Protein AF-A0A821CJU8-F1 (afdb_monomer)

Secondary structure (DSSP, 8-state):
-------------S-PPPHHHHHHHHHHHHHT-HHHHHHHHHH-TT--TT-EETTEEHHHHHHHTT-HHHHHHHHHHH---TT-EEEEEE--TT-SS-SEEEEEEHHHHHHHTT-HHHHHHHHHHHHHHHHTTTS--

Radius of gyration: 19.24 Å; Cα contacts (8 Å, |Δi|>4): 147; chains: 1; bounding box: 53×59×44 Å

Mean predicted aligned error: 10.51 Å

Sequence (137 aa):
HEDECSSTGIDPETSSLTPEQMEEFFQATEDGSIERLERLFNEKKNADPNMTRFTESLLMAAIRRQRNEVAEYLIDQLEVNVKYAADLHEFHFRKKNPIRQRTFSCRDLAYEKGMMELVDLIDITNEQFLEIRFSTK

Nearest PDB structures (foldseek):
  6lbg-assembly2_A  TM=7.409E-01  e=7.390E-03  Homo sapiens
  5et0-assembly1_A  TM=8.217E-01  e=8.757E-02  Mus musculus
  5et1-assembly2_B  TM=8.214E-01  e=1.227E-01  Mus musculus
  5hkp-assembly1_B  TM=6.961E-01  e=4.993E-02  Mus musculus
  5et0-assembly2_C  TM=5.986E-01  e=4.218E-02  Mus musculus

Solvent-accessible surface area (backbone atoms only — not comparable to full-atom values): 8244 Å² total; per-residue (Å²): 136,84,77,87,86,72,86,79,82,76,77,80,85,67,80,64,78,50,74,69,57,50,48,51,53,51,49,27,39,56,72,50,37,55,73,55,44,53,50,48,47,68,75,36,76,71,62,62,67,68,45,63,61,95,67,40,36,49,58,45,44,8,46,76,59,67,22,60,71,45,34,49,46,40,45,77,74,57,65,37,67,60,81,48,64,27,72,48,72,47,63,54,98,86,47,97,59,64,78,43,84,45,74,40,36,44,49,56,50,21,53,77,68,66,39,55,72,59,31,53,49,48,52,51,55,56,53,56,63,54,55,66,73,71,70,80,121

Structure (mmCIF, N/CA/C/O backbone):
data_AF-A0A821CJU8-F1
#
_entry.id   AF-A0A821CJU8-F1
#
loop_
_atom_site.group_PDB
_atom_site.id
_atom_site.type_symbol
_atom_site.label_atom_id
_atom_site.label_alt_id
_atom_site.label_comp_id
_atom_site.label_asym_id
_atom_site.label_entity_id
_atom_site.label_seq_id
_atom_site.pdbx_PDB_ins_code
_atom_site.Cartn_x
_atom_site.Cartn_y
_atom_site.Cartn_z
_atom_site.occupancy
_atom_site.B_iso_or_equiv
_atom_site.auth_seq_id
_atom_site.auth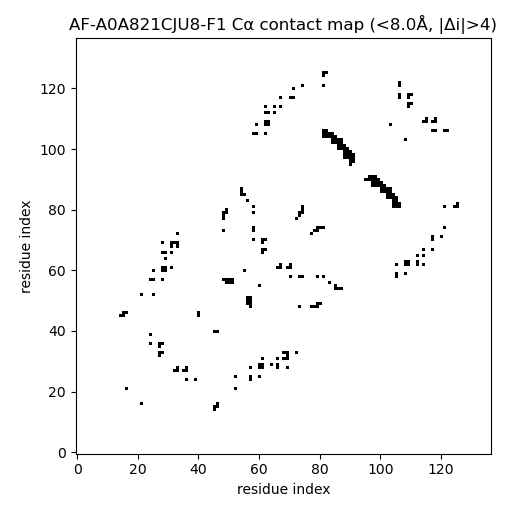_comp_id
_atom_site.auth_asym_id
_atom_site.auth_atom_id
_atom_site.pdbx_PDB_model_num
ATOM 1 N N . HIS A 1 1 ? 22.369 44.490 -30.317 1.00 41.47 1 HIS A N 1
ATOM 2 C CA . HIS A 1 1 ? 22.608 43.044 -30.290 1.00 41.47 1 HIS A CA 1
ATOM 3 C C . HIS A 1 1 ? 22.836 42.704 -28.831 1.00 41.47 1 HIS A C 1
ATOM 5 O O . HIS A 1 1 ? 23.954 42.850 -28.360 1.00 41.47 1 HIS A O 1
ATOM 11 N N . GLU A 1 2 ? 21.755 42.738 -28.046 1.00 43.28 2 GLU A N 1
ATOM 12 C CA . GLU A 1 2 ? 20.780 41.624 -27.898 1.00 43.28 2 GLU A CA 1
ATOM 13 C C . GLU A 1 2 ? 21.427 40.553 -27.008 1.00 43.28 2 GLU A C 1
ATOM 15 O O . GLU A 1 2 ? 22.539 40.129 -27.292 1.00 43.28 2 GLU A O 1
ATOM 20 N N . ASP A 1 3 ? 20.865 40.077 -25.910 1.00 49.47 3 ASP A N 1
ATOM 21 C CA . ASP A 1 3 ? 19.622 40.363 -25.206 1.00 49.47 3 ASP A CA 1
ATOM 22 C C . ASP A 1 3 ? 19.825 39.871 -23.766 1.00 49.47 3 ASP A C 1
ATOM 24 O O . ASP A 1 3 ? 20.547 38.900 -23.514 1.00 49.47 3 ASP A O 1
ATOM 28 N N . GLU A 1 4 ? 19.189 40.552 -22.820 1.00 55.44 4 GLU A N 1
ATOM 29 C CA . GLU A 1 4 ? 19.049 40.110 -21.439 1.00 55.44 4 GLU A CA 1
ATOM 30 C C . GLU A 1 4 ? 18.18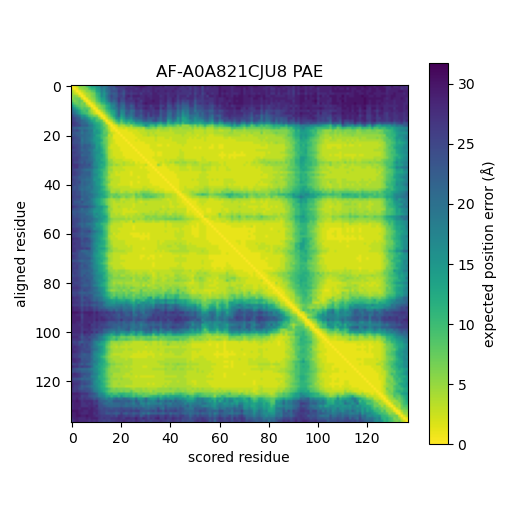0 38.843 -21.417 1.00 55.44 4 GLU A C 1
ATOM 32 O O . GLU A 1 4 ? 16.980 38.902 -21.687 1.00 55.44 4 GLU A O 1
ATOM 37 N N . CYS A 1 5 ? 18.757 37.677 -21.106 1.00 46.53 5 CYS A N 1
ATOM 38 C CA . CYS A 1 5 ? 17.950 36.469 -20.934 1.00 46.53 5 CYS A CA 1
ATOM 39 C C . CYS A 1 5 ? 17.376 36.430 -19.516 1.00 46.53 5 CYS A C 1
ATOM 41 O O . CYS A 1 5 ? 17.983 35.954 -18.556 1.00 46.53 5 CYS A O 1
ATOM 43 N N . SER A 1 6 ? 16.200 37.043 -19.467 1.00 48.69 6 SER A N 1
ATOM 44 C CA . SER A 1 6 ? 15.193 37.113 -18.426 1.00 48.69 6 SER A CA 1
ATOM 45 C C . SER A 1 6 ? 14.951 35.804 -17.669 1.00 48.69 6 SER A C 1
ATOM 47 O O . SER A 1 6 ? 14.866 34.715 -18.237 1.00 48.69 6 SER A O 1
ATOM 49 N N . SER A 1 7 ? 14.761 35.967 -16.364 1.00 52.31 7 SER A N 1
ATOM 50 C CA . SER A 1 7 ? 14.233 35.007 -15.406 1.00 52.31 7 SER A CA 1
ATOM 51 C C . SER A 1 7 ? 12.966 34.304 -15.908 1.00 52.31 7 SER A C 1
ATOM 53 O O . SER A 1 7 ? 11.941 34.947 -16.127 1.00 52.31 7 SER A O 1
ATOM 55 N N . THR A 1 8 ? 12.969 32.972 -15.953 1.00 48.47 8 THR A N 1
ATOM 56 C CA . THR A 1 8 ? 11.731 32.207 -15.760 1.00 48.47 8 THR A CA 1
ATOM 57 C C . THR A 1 8 ? 11.665 31.810 -14.297 1.00 48.47 8 THR A C 1
ATOM 59 O O . THR A 1 8 ? 12.347 30.881 -13.860 1.00 48.47 8 THR A O 1
ATOM 62 N N . GLY A 1 9 ? 10.873 32.572 -13.544 1.00 46.38 9 GLY A N 1
ATOM 63 C CA . GLY A 1 9 ? 10.429 32.196 -12.215 1.00 46.38 9 GLY A CA 1
ATOM 64 C C . GLY A 1 9 ? 9.795 30.813 -12.269 1.00 46.38 9 GLY A C 1
ATOM 65 O O . GLY A 1 9 ? 8.800 30.595 -12.956 1.00 46.38 9 GLY A O 1
ATOM 66 N N . ILE A 1 10 ? 10.412 29.876 -11.563 1.00 48.34 10 ILE A N 1
ATOM 67 C CA . ILE A 1 10 ? 9.719 28.687 -11.103 1.00 48.34 10 ILE A CA 1
ATOM 68 C C . ILE A 1 10 ? 9.174 29.102 -9.744 1.00 48.34 10 ILE A C 1
ATOM 70 O O . ILE A 1 10 ? 9.925 29.118 -8.773 1.00 48.34 10 ILE A O 1
ATOM 74 N N . ASP A 1 11 ? 7.909 29.512 -9.691 1.00 41.28 11 ASP A N 1
ATOM 75 C CA . ASP A 1 11 ? 7.156 29.522 -8.439 1.00 41.28 11 ASP A CA 1
ATOM 76 C C . ASP A 1 11 ? 7.126 28.075 -7.911 1.00 41.28 11 ASP A C 1
ATOM 78 O O . ASP A 1 11 ? 6.544 27.205 -8.567 1.00 41.28 11 ASP A O 1
ATOM 82 N N . PRO A 1 12 ? 7.755 27.755 -6.765 1.00 45.50 12 PRO A N 1
ATOM 83 C CA . PRO A 1 12 ? 7.817 26.386 -6.257 1.00 45.50 12 PRO A CA 1
ATOM 84 C C . PRO A 1 12 ? 6.553 25.965 -5.480 1.00 45.50 12 PRO A C 1
ATOM 86 O O . PRO A 1 12 ? 6.565 24.944 -4.798 1.00 45.50 12 PRO A O 1
ATOM 89 N N . GLU A 1 13 ? 5.442 26.702 -5.571 1.00 47.22 13 GLU A N 1
ATOM 90 C CA . GLU A 1 13 ? 4.191 26.399 -4.852 1.00 47.22 13 GLU A CA 1
ATOM 91 C C . GLU A 1 13 ? 3.236 25.460 -5.611 1.00 47.22 13 GLU A C 1
ATOM 93 O O . GLU A 1 13 ? 2.016 25.579 -5.555 1.00 47.22 13 GLU A O 1
ATOM 98 N N . THR A 1 14 ? 3.782 24.439 -6.268 1.00 46.31 14 THR A N 1
ATOM 99 C CA . THR A 1 14 ? 3.021 23.217 -6.569 1.00 46.31 14 THR A CA 1
ATOM 100 C C . THR A 1 14 ? 3.582 22.112 -5.694 1.00 46.31 14 THR A C 1
ATOM 102 O O . THR A 1 14 ? 4.575 21.475 -6.031 1.00 46.31 14 THR A O 1
ATOM 105 N N . SER A 1 15 ? 2.981 21.967 -4.509 1.00 52.00 15 SER A N 1
ATOM 106 C CA . SER A 1 15 ? 3.382 21.073 -3.418 1.00 52.00 15 SER A CA 1
ATOM 107 C C . SER A 1 15 ? 3.442 19.609 -3.874 1.00 52.00 15 SER A C 1
ATOM 109 O O . SER A 1 15 ? 2.519 18.827 -3.684 1.00 52.00 15 SER A O 1
ATOM 111 N N . SER A 1 16 ? 4.548 19.269 -4.520 1.00 59.41 16 SER A N 1
ATOM 112 C CA . SER A 1 16 ? 4.907 17.939 -4.980 1.00 59.41 16 SER A CA 1
ATOM 113 C C . SER A 1 16 ? 5.947 17.433 -3.991 1.00 59.41 16 SER A C 1
ATOM 115 O O . SER A 1 16 ? 6.962 18.101 -3.780 1.00 59.41 16 SER A O 1
ATOM 117 N N . LEU A 1 17 ? 5.675 16.309 -3.323 1.00 75.38 17 LEU A N 1
ATOM 118 C CA . LEU A 1 17 ? 6.619 15.703 -2.380 1.00 75.38 17 LEU A CA 1
ATOM 119 C C . LEU A 1 17 ? 7.994 15.547 -3.039 1.00 75.38 17 LEU A C 1
ATOM 121 O O . LEU A 1 17 ? 8.089 15.145 -4.202 1.00 75.38 17 LEU A O 1
ATOM 125 N N . THR A 1 18 ? 9.064 15.843 -2.300 1.00 85.25 18 THR A N 1
ATOM 126 C CA . THR A 1 18 ? 10.412 15.559 -2.806 1.00 85.25 18 THR A CA 1
ATOM 127 C C . THR A 1 18 ? 10.615 14.041 -2.908 1.00 85.25 18 THR A C 1
ATOM 129 O O . THR A 1 18 ? 9.976 13.286 -2.170 1.00 85.25 18 THR A O 1
ATOM 132 N N . PRO A 1 19 ? 11.517 13.552 -3.779 1.00 83.38 19 PRO A N 1
ATOM 133 C CA . PRO A 1 19 ? 11.808 12.119 -3.873 1.00 83.38 19 PRO A CA 1
ATOM 134 C C . PRO A 1 19 ? 12.229 11.497 -2.533 1.00 83.38 19 PRO A C 1
ATOM 136 O O . PRO A 1 19 ? 11.865 10.366 -2.235 1.00 83.38 19 PRO A O 1
ATOM 139 N N . GLU A 1 20 ? 12.949 12.257 -1.706 1.00 87.06 20 GLU A N 1
ATOM 140 C CA . GLU A 1 20 ? 13.358 11.856 -0.354 1.00 87.06 20 GLU A CA 1
ATOM 141 C C . GLU A 1 20 ? 12.148 11.674 0.568 1.00 87.06 20 GLU A C 1
ATOM 143 O O . GLU A 1 20 ? 12.037 10.661 1.248 1.00 87.06 20 GLU A O 1
ATOM 148 N N . GLN A 1 21 ? 11.195 12.609 0.531 1.00 88.06 21 GLN A N 1
ATOM 149 C CA . GLN A 1 21 ? 9.961 12.507 1.311 1.00 88.06 21 GLN A CA 1
ATOM 150 C C . GLN A 1 21 ? 9.110 11.328 0.850 1.00 88.06 21 GLN A C 1
ATOM 152 O O . GLN A 1 21 ? 8.578 10.604 1.682 1.00 88.06 21 GLN A O 1
ATOM 157 N N . MET A 1 22 ? 8.999 11.113 -0.464 1.00 88.75 22 MET A N 1
ATOM 158 C CA . MET A 1 22 ? 8.308 9.945 -1.007 1.00 88.75 22 MET A CA 1
ATOM 159 C C . MET A 1 22 ? 8.947 8.654 -0.482 1.00 88.75 22 MET A C 1
ATOM 161 O O . MET A 1 22 ? 8.235 7.777 0.000 1.00 88.75 22 MET A O 1
ATOM 165 N N . GLU A 1 23 ? 10.278 8.559 -0.490 1.00 90.50 23 GLU A N 1
ATOM 166 C CA . GLU A 1 23 ? 10.988 7.400 0.054 1.00 90.50 23 GLU A CA 1
ATOM 167 C C . GLU A 1 23 ? 10.669 7.166 1.537 1.00 90.50 23 GLU A C 1
ATOM 169 O O . GLU A 1 23 ? 10.511 6.020 1.950 1.00 90.50 23 GLU A O 1
ATOM 174 N N . GLU A 1 24 ? 10.482 8.219 2.335 1.00 93.25 24 GLU A N 1
ATOM 175 C CA . GLU A 1 24 ? 10.085 8.074 3.739 1.00 93.25 24 GLU A CA 1
ATOM 176 C C . GLU A 1 24 ? 8.706 7.418 3.916 1.00 93.25 24 GLU A C 1
ATOM 178 O O . GLU A 1 24 ? 8.557 6.575 4.806 1.00 93.25 24 GLU A O 1
ATOM 183 N N . PHE A 1 25 ? 7.720 7.741 3.067 1.00 93.56 25 PHE A N 1
ATOM 184 C CA . PHE A 1 25 ? 6.403 7.084 3.084 1.00 93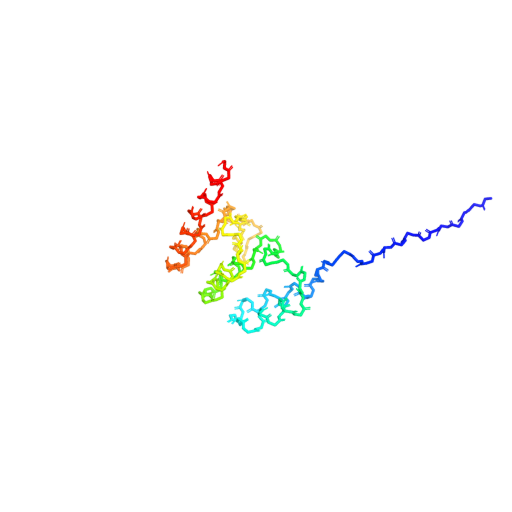.56 25 PHE A CA 1
ATOM 185 C C . PHE A 1 25 ? 6.508 5.604 2.711 1.00 93.56 25 PHE A C 1
ATOM 187 O O . PHE A 1 25 ? 5.947 4.744 3.398 1.00 93.56 25 PHE A O 1
ATOM 194 N N . PHE A 1 26 ? 7.257 5.287 1.652 1.00 93.31 26 PHE A N 1
ATOM 195 C CA . PHE A 1 26 ? 7.466 3.899 1.239 1.00 93.31 26 PHE A CA 1
ATOM 196 C C . PHE A 1 26 ? 8.230 3.114 2.307 1.00 93.31 26 PHE A C 1
ATOM 198 O O . PHE A 1 26 ? 7.819 2.010 2.650 1.00 93.31 26 PHE A O 1
ATOM 205 N N . GLN A 1 27 ? 9.270 3.692 2.906 1.00 94.56 27 GLN A N 1
ATOM 206 C CA . GLN A 1 27 ? 10.021 3.050 3.980 1.00 94.56 27 GLN A CA 1
ATOM 207 C C . GLN A 1 27 ? 9.135 2.786 5.205 1.00 94.56 27 GLN A C 1
ATOM 209 O O . GLN A 1 27 ? 9.126 1.671 5.715 1.00 94.56 27 GLN A O 1
ATOM 214 N N . ALA A 1 28 ? 8.336 3.766 5.645 1.00 95.31 28 ALA A N 1
ATOM 215 C CA . ALA A 1 28 ? 7.405 3.586 6.763 1.00 95.31 28 ALA A CA 1
ATOM 216 C C . ALA A 1 28 ? 6.374 2.476 6.492 1.00 95.31 28 ALA A C 1
ATOM 218 O O . ALA A 1 28 ? 6.070 1.675 7.380 1.00 95.31 28 ALA A O 1
ATOM 219 N N . THR A 1 29 ? 5.896 2.395 5.249 1.00 94.94 29 THR A N 1
ATOM 220 C CA . THR A 1 29 ? 4.983 1.346 4.780 1.00 94.94 29 THR A CA 1
ATOM 221 C C . THR A 1 29 ? 5.646 -0.029 4.789 1.00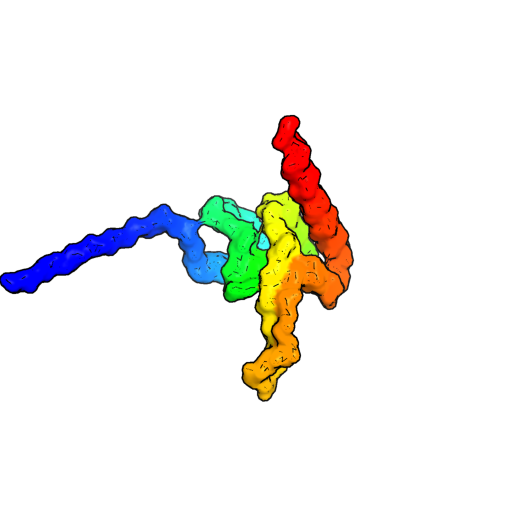 94.94 29 THR A C 1
ATOM 223 O O . THR A 1 29 ? 5.080 -0.990 5.305 1.00 94.94 29 THR A O 1
ATOM 226 N N . GLU A 1 30 ? 6.866 -0.141 4.259 1.00 93.06 30 GLU A N 1
ATOM 227 C CA . GLU A 1 30 ? 7.610 -1.404 4.214 1.00 93.06 30 GLU A CA 1
ATOM 228 C C . GLU A 1 30 ? 8.013 -1.897 5.619 1.00 93.06 30 GLU A C 1
ATOM 230 O O . GLU A 1 30 ? 7.986 -3.106 5.900 1.00 93.06 30 GLU A O 1
ATOM 235 N N . ASP A 1 31 ? 8.330 -0.965 6.519 1.00 93.88 31 ASP A N 1
ATOM 236 C CA . ASP A 1 31 ? 8.668 -1.234 7.918 1.00 93.88 31 ASP A CA 1
ATOM 237 C C . ASP A 1 31 ? 7.444 -1.678 8.737 1.00 93.88 31 ASP A C 1
ATOM 239 O O . ASP A 1 31 ? 7.605 -2.373 9.739 1.00 93.88 31 ASP A O 1
ATOM 243 N N . GLY A 1 32 ? 6.225 -1.348 8.293 1.00 93.50 32 GLY A N 1
ATOM 244 C CA . GLY A 1 32 ? 4.987 -1.673 9.003 1.00 93.50 32 GLY A CA 1
ATOM 245 C C . GLY A 1 32 ? 4.588 -0.641 10.067 1.00 93.50 32 GLY A C 1
ATOM 246 O O . GLY A 1 32 ? 3.868 -0.981 10.998 1.00 93.50 32 GLY A O 1
ATOM 247 N N . SER A 1 33 ? 5.090 0.597 9.992 1.00 94.69 33 SER A N 1
ATOM 248 C CA . SER A 1 33 ? 4.912 1.601 11.051 1.00 94.69 33 SER A CA 1
ATOM 249 C C . SER A 1 33 ? 3.768 2.571 10.738 1.00 94.69 33 SER A C 1
ATOM 251 O O . SER A 1 33 ? 3.979 3.610 10.107 1.00 94.69 33 SER A O 1
ATOM 253 N N . ILE A 1 34 ? 2.564 2.252 11.227 1.00 94.44 34 ILE A N 1
ATOM 254 C CA . ILE A 1 34 ? 1.368 3.105 11.088 1.00 94.44 34 ILE A CA 1
ATOM 255 C C . ILE A 1 34 ? 1.595 4.477 11.733 1.00 94.44 34 ILE A C 1
ATOM 257 O O . ILE A 1 34 ? 1.403 5.493 11.075 1.00 94.44 34 ILE A O 1
ATOM 261 N N . GLU A 1 35 ? 2.121 4.525 12.961 1.00 94.50 35 GLU A N 1
ATOM 262 C CA . GLU A 1 35 ? 2.408 5.787 13.668 1.00 94.50 35 GLU A CA 1
ATOM 263 C C . GLU A 1 35 ? 3.319 6.723 12.854 1.00 94.50 35 GLU A C 1
ATOM 265 O O . GLU A 1 35 ? 3.183 7.950 12.867 1.00 94.50 35 GLU A O 1
ATOM 270 N N . ARG A 1 36 ? 4.289 6.148 12.127 1.00 94.12 36 ARG A N 1
ATOM 271 C CA . ARG A 1 36 ? 5.184 6.924 11.269 1.00 94.12 36 ARG A CA 1
ATOM 272 C C . ARG A 1 36 ? 4.453 7.435 10.033 1.00 94.12 36 ARG A C 1
ATOM 274 O O . ARG A 1 36 ? 4.663 8.596 9.695 1.00 94.12 36 ARG A O 1
ATOM 281 N N . LEU A 1 37 ? 3.602 6.624 9.407 1.00 92.75 37 LEU A N 1
ATOM 282 C CA . LEU A 1 37 ? 2.761 7.065 8.293 1.00 92.75 37 LEU A CA 1
ATOM 283 C C . LEU A 1 37 ? 1.807 8.185 8.713 1.00 92.75 37 LEU A C 1
ATOM 285 O O . LEU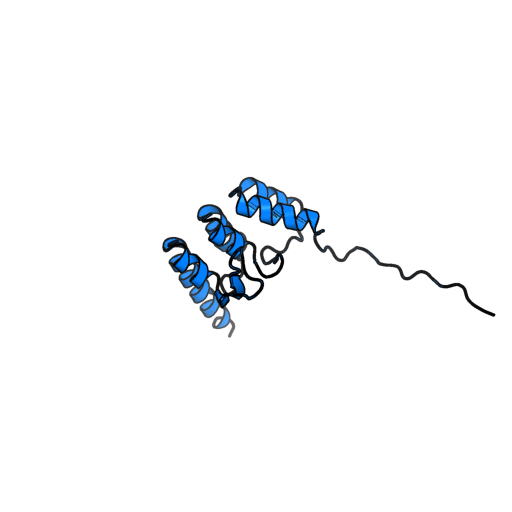 A 1 37 ? 1.783 9.224 8.061 1.00 92.75 37 LEU A O 1
ATOM 289 N N . GLU A 1 38 ? 1.097 8.028 9.828 1.00 92.69 38 GLU A N 1
ATOM 290 C CA . GLU A 1 38 ? 0.188 9.044 10.372 1.00 92.69 38 GLU A CA 1
ATOM 291 C C . GLU A 1 38 ? 0.893 10.380 10.586 1.00 92.69 38 GLU A C 1
ATOM 293 O O . GLU A 1 38 ? 0.423 11.428 10.144 1.00 92.69 38 GLU A O 1
ATOM 298 N N . ARG A 1 39 ? 2.059 10.356 11.238 1.00 93.62 39 ARG A N 1
ATOM 299 C CA . ARG A 1 39 ? 2.878 11.555 11.423 1.00 93.62 39 ARG A CA 1
ATOM 300 C C . ARG A 1 39 ? 3.271 12.181 10.085 1.00 93.62 39 ARG A C 1
ATOM 302 O O . ARG A 1 39 ? 3.141 13.392 9.944 1.00 93.62 39 ARG A O 1
ATOM 309 N N . LEU A 1 40 ? 3.707 11.384 9.108 1.00 91.69 40 LEU A N 1
ATOM 310 C CA . LEU A 1 40 ? 4.102 11.890 7.792 1.00 91.69 40 LEU A CA 1
ATOM 311 C C . LEU A 1 40 ? 2.924 12.534 7.047 1.00 91.69 40 LEU A C 1
ATOM 313 O O . LEU A 1 40 ? 3.084 13.631 6.519 1.00 91.69 40 LEU A O 1
ATOM 317 N N . PHE A 1 41 ? 1.736 11.922 7.052 1.00 90.25 41 PHE A N 1
ATOM 318 C CA . PHE A 1 41 ? 0.530 12.514 6.456 1.00 90.25 41 PHE A CA 1
ATOM 319 C C . PHE A 1 41 ? 0.069 13.779 7.200 1.00 90.25 41 PHE A C 1
ATOM 321 O O . PHE A 1 41 ? -0.369 14.744 6.574 1.00 90.25 41 PHE A O 1
ATOM 328 N N . ASN A 1 42 ? 0.239 13.831 8.524 1.00 90.19 42 ASN A N 1
ATOM 329 C CA . ASN A 1 42 ? -0.065 15.021 9.323 1.00 90.19 42 ASN A CA 1
ATOM 330 C C . ASN A 1 42 ? 0.906 16.185 9.057 1.00 90.19 42 ASN A C 1
ATOM 332 O O . ASN A 1 42 ? 0.484 17.342 8.972 1.00 90.19 42 ASN A O 1
ATOM 336 N N . GLU A 1 43 ? 2.202 15.894 8.922 1.00 90.31 43 GLU A N 1
ATOM 337 C CA . GLU A 1 43 ? 3.244 16.878 8.609 1.00 90.31 43 GLU A CA 1
ATOM 338 C C . GLU A 1 43 ? 3.175 17.339 7.147 1.00 90.31 43 GLU A C 1
ATOM 340 O O . GLU A 1 43 ? 3.394 18.514 6.841 1.00 90.31 43 GLU A O 1
ATOM 345 N N . LYS A 1 44 ? 2.850 16.421 6.234 1.00 87.69 44 LYS A N 1
ATOM 34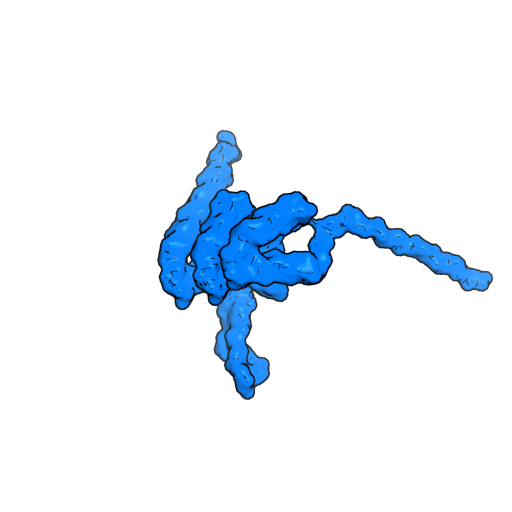6 C CA . LYS A 1 44 ? 2.742 16.650 4.793 1.00 87.69 44 LYS A CA 1
ATOM 347 C C . LYS A 1 44 ? 1.286 16.528 4.364 1.00 87.69 44 LYS A C 1
ATOM 349 O O . LYS A 1 44 ? 0.911 15.601 3.659 1.00 87.69 44 LYS A O 1
ATOM 354 N N . LYS A 1 45 ? 0.478 17.527 4.724 1.00 78.69 45 LYS A N 1
ATOM 355 C CA . LYS A 1 45 ? -0.969 17.560 4.431 1.00 78.69 45 LYS A CA 1
ATOM 356 C C . LYS A 1 45 ? -1.350 17.434 2.948 1.00 78.69 45 LYS A C 1
ATOM 358 O O . LYS A 1 45 ? -2.500 17.142 2.652 1.00 78.69 45 LYS A O 1
ATOM 363 N N . ASN A 1 46 ? -0.404 17.658 2.035 1.00 79.38 46 ASN A N 1
ATOM 364 C CA . ASN A 1 46 ? -0.602 17.523 0.589 1.00 79.38 46 ASN A CA 1
ATOM 365 C C . ASN A 1 46 ? -0.107 16.172 0.040 1.00 79.38 46 ASN A C 1
ATOM 367 O O . A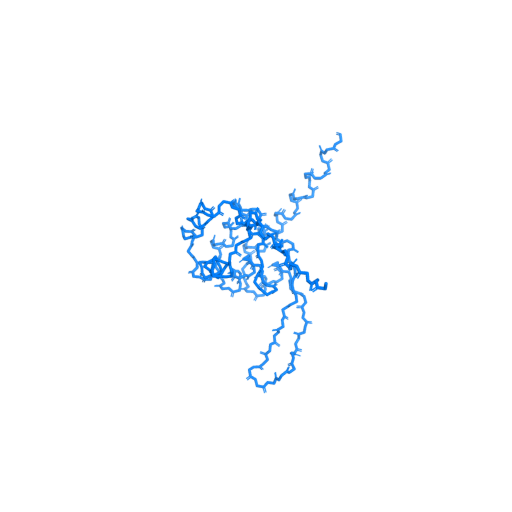SN A 1 46 ? -0.019 16.001 -1.173 1.00 79.38 46 ASN A O 1
ATOM 371 N N . ALA A 1 47 ? 0.283 15.234 0.906 1.00 86.19 47 ALA A N 1
ATOM 372 C CA . ALA A 1 47 ? 0.712 13.911 0.490 1.00 86.19 47 ALA A CA 1
ATOM 373 C C . ALA A 1 47 ? -0.482 13.114 -0.042 1.00 86.19 47 ALA A C 1
ATOM 375 O O . ALA A 1 47 ? -1.448 12.873 0.678 1.00 86.19 47 ALA A O 1
ATOM 376 N N . ASP A 1 48 ? -0.395 12.690 -1.301 1.00 88.88 48 ASP A N 1
ATOM 377 C CA . ASP A 1 48 ? -1.393 11.816 -1.908 1.00 88.88 48 ASP A CA 1
ATOM 378 C C . ASP A 1 48 ? -1.187 10.371 -1.418 1.00 88.88 48 ASP A C 1
ATOM 380 O O . ASP A 1 48 ? -0.134 9.786 -1.692 1.00 88.88 48 ASP A O 1
ATOM 384 N N . PRO A 1 49 ? -2.158 9.752 -0.726 1.00 88.25 49 PRO A N 1
ATOM 385 C CA . PRO A 1 49 ? -2.041 8.361 -0.296 1.00 88.25 49 PRO A CA 1
ATOM 386 C C . PRO A 1 49 ? -2.012 7.367 -1.474 1.00 88.25 49 PRO A C 1
ATOM 388 O O . PRO A 1 49 ? -1.584 6.225 -1.309 1.00 88.25 49 PRO A O 1
ATOM 391 N N . ASN A 1 50 ? -2.385 7.803 -2.683 1.00 89.81 50 ASN A N 1
ATOM 392 C CA . ASN A 1 50 ? -2.265 7.037 -3.926 1.00 89.81 50 ASN A CA 1
ATOM 393 C C . ASN A 1 50 ? -0.920 7.225 -4.639 1.00 89.81 50 ASN A C 1
ATOM 395 O O . ASN A 1 50 ? -0.774 6.798 -5.788 1.00 89.81 50 ASN A O 1
ATOM 399 N N . MET A 1 51 ? 0.067 7.846 -3.986 1.00 89.94 51 MET A N 1
ATOM 400 C CA . MET A 1 51 ? 1.392 8.032 -4.567 1.00 89.94 51 MET A CA 1
ATOM 401 C C . MET A 1 51 ? 2.024 6.703 -5.003 1.00 89.94 51 MET A C 1
ATOM 403 O O . MET A 1 51 ? 1.863 5.651 -4.374 1.00 89.94 51 MET A O 1
ATOM 407 N N . THR A 1 52 ? 2.790 6.773 -6.088 1.00 89.50 52 THR A N 1
ATOM 408 C CA . THR A 1 52 ? 3.456 5.618 -6.692 1.00 89.50 52 THR A CA 1
ATOM 409 C C . THR A 1 52 ? 4.958 5.838 -6.769 1.00 89.50 52 THR A C 1
ATOM 411 O O . THR A 1 52 ? 5.402 6.893 -7.224 1.00 89.50 52 THR A O 1
ATOM 414 N N . ARG A 1 53 ? 5.744 4.818 -6.417 1.00 85.00 53 ARG A N 1
ATOM 415 C CA . ARG A 1 53 ? 7.195 4.777 -6.621 1.00 85.00 53 ARG A CA 1
ATOM 416 C C . ARG A 1 53 ? 7.500 3.770 -7.723 1.00 85.00 53 ARG A C 1
ATOM 418 O O . ARG A 1 53 ? 7.223 2.580 -7.585 1.00 85.00 53 ARG A O 1
ATOM 425 N N . PHE A 1 54 ? 8.071 4.257 -8.824 1.00 83.31 54 PHE A N 1
ATOM 426 C CA . PHE A 1 54 ? 8.193 3.528 -10.093 1.00 83.31 54 PHE A CA 1
ATOM 427 C C . PHE A 1 54 ? 6.821 3.124 -10.651 1.00 83.31 54 PHE A C 1
ATOM 429 O O . PHE A 1 54 ? 6.175 3.926 -11.315 1.00 83.31 54 PHE A O 1
ATOM 436 N N . THR A 1 55 ? 6.374 1.905 -10.368 1.00 84.62 55 THR A N 1
ATOM 437 C CA . THR A 1 55 ? 5.065 1.367 -10.760 1.00 84.62 55 THR A CA 1
ATOM 438 C C . THR A 1 55 ? 4.302 0.803 -9.562 1.00 84.62 55 THR A C 1
ATOM 440 O O . THR A 1 55 ? 3.263 0.187 -9.731 1.00 84.62 55 THR A O 1
ATOM 443 N N . GLU A 1 56 ? 4.805 0.981 -8.340 1.00 86.50 56 GLU A N 1
ATOM 444 C CA . GLU A 1 56 ? 4.228 0.399 -7.130 1.00 86.50 56 GLU A CA 1
ATOM 445 C C . GLU A 1 56 ? 3.535 1.487 -6.299 1.00 86.50 56 GLU A C 1
ATOM 447 O O . GLU A 1 56 ? 4.151 2.505 -5.979 1.00 86.50 56 GLU A O 1
ATOM 452 N N . SER A 1 57 ? 2.264 1.285 -5.940 1.00 92.62 57 SER A N 1
ATOM 453 C CA . SER A 1 57 ? 1.556 2.146 -4.982 1.00 92.62 57 SER A CA 1
ATOM 454 C C . SER A 1 57 ? 1.933 1.807 -3.536 1.00 92.62 57 SER A C 1
ATOM 456 O O . SER A 1 57 ? 2.440 0.715 -3.262 1.00 92.62 57 SER A O 1
ATOM 458 N N . LEU A 1 58 ? 1.640 2.702 -2.586 1.00 93.06 58 LEU A N 1
ATOM 459 C CA . LEU A 1 58 ? 1.830 2.415 -1.154 1.00 93.06 58 LEU A CA 1
ATOM 460 C C . LEU A 1 58 ? 1.105 1.130 -0.719 1.00 93.06 58 LEU A C 1
ATOM 462 O O . LEU A 1 58 ? 1.690 0.294 -0.032 1.00 93.06 58 LEU A O 1
ATOM 466 N N . LEU A 1 59 ? -0.128 0.911 -1.193 1.00 95.06 59 LEU A N 1
ATOM 467 C CA . LEU A 1 59 ? -0.872 -0.317 -0.901 1.00 95.06 59 LEU A CA 1
ATOM 468 C C . LEU A 1 59 ? -0.156 -1.564 -1.445 1.00 95.06 59 LEU A C 1
ATOM 470 O O . LEU A 1 59 ? -0.006 -2.551 -0.729 1.00 95.06 59 LEU A O 1
ATOM 474 N N . MET A 1 60 ? 0.344 -1.521 -2.684 1.00 93.62 60 MET A N 1
ATOM 475 C CA . MET A 1 60 ? 1.112 -2.640 -3.241 1.00 93.62 60 MET A CA 1
ATOM 476 C C . MET A 1 60 ? 2.401 -2.906 -2.455 1.00 93.62 60 MET A C 1
ATOM 478 O O . MET A 1 60 ? 2.725 -4.068 -2.209 1.00 93.62 60 MET A O 1
ATOM 482 N N . ALA A 1 61 ? 3.096 -1.860 -1.998 1.00 93.56 61 ALA A N 1
ATOM 483 C CA . ALA A 1 61 ? 4.288 -2.002 -1.165 1.00 93.56 61 ALA A CA 1
ATOM 484 C C . ALA A 1 61 ? 3.970 -2.677 0.185 1.00 93.56 61 ALA A C 1
ATOM 486 O O . ALA A 1 61 ? 4.688 -3.597 0.594 1.00 93.56 61 ALA A O 1
ATOM 487 N N . ALA A 1 62 ? 2.868 -2.287 0.839 1.00 95.75 62 ALA A N 1
ATOM 488 C CA . ALA A 1 62 ? 2.390 -2.917 2.072 1.00 95.75 62 ALA A CA 1
ATOM 489 C C . ALA A 1 62 ? 2.086 -4.411 1.861 1.00 95.75 62 ALA A C 1
ATOM 491 O O . ALA A 1 62 ? 2.579 -5.261 2.608 1.00 95.75 62 ALA A O 1
ATOM 492 N N . ILE A 1 63 ? 1.358 -4.745 0.789 1.00 95.19 63 ILE A N 1
ATOM 493 C CA . ILE A 1 63 ? 1.015 -6.127 0.420 1.00 95.19 63 ILE A CA 1
ATOM 494 C C . ILE A 1 63 ? 2.275 -6.941 0.117 1.00 95.19 63 ILE A C 1
ATOM 496 O O . ILE A 1 63 ? 2.456 -8.048 0.628 1.00 95.19 63 ILE A O 1
ATOM 500 N N . ARG A 1 64 ? 3.203 -6.396 -0.679 1.00 92.38 64 ARG A N 1
ATOM 501 C CA . ARG A 1 64 ? 4.456 -7.076 -1.041 1.00 92.38 64 ARG A CA 1
ATOM 502 C C . ARG A 1 64 ? 5.274 -7.451 0.195 1.00 92.38 64 ARG A C 1
ATOM 504 O O . ARG A 1 64 ? 5.920 -8.504 0.198 1.00 92.38 64 ARG A O 1
ATOM 511 N N . ARG A 1 65 ? 5.247 -6.603 1.226 1.00 94.62 65 ARG A N 1
ATOM 512 C CA . ARG A 1 65 ? 5.911 -6.810 2.521 1.00 94.62 65 ARG A CA 1
ATOM 513 C C . ARG A 1 65 ? 5.045 -7.534 3.559 1.00 94.62 65 ARG A C 1
ATOM 515 O O . ARG A 1 65 ? 5.521 -7.720 4.674 1.00 94.62 65 ARG A O 1
ATOM 522 N N . GLN A 1 66 ? 3.842 -7.984 3.191 1.00 95.50 66 GLN A N 1
ATOM 523 C CA . GLN A 1 66 ? 2.886 -8.673 4.070 1.00 95.50 66 GLN A CA 1
ATOM 524 C C . GLN A 1 66 ? 2.570 -7.868 5.343 1.00 95.50 66 GLN A C 1
ATOM 526 O O . GLN A 1 66 ? 2.557 -8.394 6.453 1.00 95.50 66 GLN A O 1
ATOM 531 N N . ARG A 1 67 ? 2.371 -6.553 5.192 1.00 96.88 67 ARG A N 1
ATOM 532 C CA . ARG A 1 67 ? 1.993 -5.645 6.282 1.00 96.88 67 ARG A CA 1
ATOM 533 C C . ARG A 1 67 ? 0.472 -5.483 6.315 1.00 96.88 67 ARG A C 1
ATOM 535 O O . ARG A 1 67 ? -0.028 -4.467 5.844 1.00 96.88 67 ARG A O 1
ATOM 542 N N . ASN A 1 68 ? -0.241 -6.487 6.840 1.00 94.44 68 ASN A N 1
ATOM 543 C CA . ASN A 1 68 ? -1.714 -6.504 6.890 1.00 94.44 68 ASN A CA 1
ATOM 544 C C . ASN A 1 68 ? -2.282 -5.225 7.521 1.00 94.44 68 ASN A C 1
ATOM 546 O O . ASN A 1 68 ? -3.006 -4.500 6.854 1.00 94.44 68 ASN A O 1
ATOM 550 N N . GLU A 1 69 ? -1.852 -4.892 8.741 1.00 95.69 69 GLU A N 1
ATOM 551 C CA . GLU A 1 69 ? -2.367 -3.738 9.496 1.00 95.69 69 GLU A CA 1
ATOM 552 C C . GLU A 1 69 ? -2.147 -2.404 8.764 1.00 95.69 69 GLU A C 1
ATOM 554 O O . GLU A 1 69 ? -3.003 -1.525 8.778 1.00 95.69 69 GLU A O 1
ATOM 559 N N . VAL A 1 70 ? -1.009 -2.251 8.075 1.00 95.81 70 VAL A N 1
ATOM 560 C CA . VAL A 1 70 ? -0.754 -1.056 7.259 1.00 95.81 70 VAL A CA 1
ATOM 561 C C . VAL A 1 70 ? -1.654 -1.040 6.029 1.00 95.81 70 VAL A C 1
ATOM 563 O O . VAL A 1 70 ? -2.182 0.010 5.690 1.00 95.81 70 VAL A O 1
ATOM 566 N N . ALA A 1 71 ? -1.836 -2.172 5.349 1.00 95.25 71 ALA A N 1
ATOM 567 C CA . ALA A 1 71 ? -2.716 -2.243 4.187 1.00 95.25 71 ALA A CA 1
ATOM 568 C C . ALA A 1 71 ? -4.178 -1.940 4.556 1.00 95.25 71 ALA A C 1
ATOM 570 O O . ALA A 1 71 ? -4.820 -1.170 3.849 1.00 95.25 71 ALA A O 1
ATOM 571 N N . GLU A 1 72 ? -4.664 -2.473 5.678 1.00 94.69 72 GLU A N 1
ATOM 572 C CA . GLU A 1 72 ? -5.980 -2.152 6.245 1.00 94.69 72 GLU A CA 1
ATOM 573 C C . GLU A 1 72 ? -6.093 -0.660 6.559 1.00 94.69 72 GLU A C 1
ATOM 575 O O . GLU A 1 72 ? -7.006 0.001 6.076 1.00 94.69 72 GLU A O 1
ATOM 580 N N . TYR A 1 73 ? -5.110 -0.090 7.264 1.00 94.75 73 TYR A N 1
ATOM 581 C CA . TYR A 1 73 ? -5.068 1.343 7.554 1.00 94.75 73 TYR A CA 1
ATOM 582 C C . TYR A 1 73 ? -5.127 2.204 6.281 1.00 94.75 73 TYR A C 1
ATOM 584 O O . TYR A 1 73 ? -5.887 3.170 6.217 1.00 94.75 73 TYR A O 1
ATOM 592 N N . LEU A 1 74 ? -4.353 1.855 5.248 1.00 93.25 74 LEU A N 1
ATOM 593 C CA . LEU A 1 74 ? -4.360 2.580 3.976 1.00 93.25 74 LEU A CA 1
ATOM 594 C C . LEU A 1 74 ? -5.745 2.531 3.305 1.00 93.25 74 LEU A C 1
ATOM 596 O O . LEU A 1 74 ? -6.180 3.538 2.748 1.00 93.25 74 LEU A O 1
ATOM 600 N N . ILE A 1 75 ? -6.433 1.386 3.349 1.00 93.06 75 ILE A N 1
ATOM 601 C CA . ILE A 1 75 ? -7.765 1.214 2.748 1.00 93.06 75 ILE A CA 1
ATOM 602 C C . ILE A 1 75 ? -8.829 1.963 3.553 1.00 93.06 75 ILE A C 1
ATOM 604 O O . ILE A 1 75 ? -9.562 2.768 2.982 1.00 93.06 75 ILE A O 1
ATOM 608 N N . ASP A 1 76 ? -8.882 1.739 4.863 1.00 91.25 76 ASP A N 1
ATOM 609 C CA . ASP A 1 76 ? -9.973 2.215 5.714 1.00 91.25 76 ASP A CA 1
ATOM 610 C C . ASP A 1 76 ? -9.841 3.691 6.094 1.00 91.25 76 ASP A C 1
ATOM 612 O O . ASP A 1 76 ? -10.849 4.379 6.240 1.00 91.25 76 ASP A O 1
ATOM 616 N N . GLN A 1 77 ? -8.614 4.185 6.303 1.00 90.31 77 GLN A N 1
ATOM 617 C CA . GLN A 1 77 ? -8.383 5.548 6.801 1.00 90.31 77 GLN A CA 1
ATOM 618 C C . GLN A 1 77 ? -7.985 6.531 5.704 1.00 90.31 77 GLN A C 1
ATOM 620 O O . GLN A 1 77 ? -8.293 7.717 5.812 1.00 90.31 77 GLN A O 1
ATOM 625 N N . LEU A 1 78 ? -7.281 6.067 4.667 1.00 87.44 78 LEU A N 1
ATOM 626 C CA . LEU A 1 78 ? -6.783 6.933 3.594 1.00 87.44 78 LEU A CA 1
ATOM 627 C C . LEU A 1 78 ? -7.511 6.743 2.259 1.00 87.44 78 LEU A C 1
ATOM 629 O O . LEU A 1 78 ? -7.161 7.417 1.291 1.00 87.44 78 LEU A O 1
ATOM 633 N N . GLU A 1 79 ? -8.500 5.844 2.205 1.00 87.25 79 GLU A N 1
ATOM 634 C CA . GLU A 1 79 ? -9.331 5.572 1.025 1.00 87.25 79 GLU A CA 1
ATOM 635 C C . GLU A 1 79 ? -8.497 5.348 -0.251 1.00 87.25 79 GLU A C 1
ATOM 637 O O . GLU A 1 79 ? -8.815 5.843 -1.339 1.00 87.25 79 GLU A O 1
ATOM 642 N N . VAL A 1 80 ? -7.380 4.619 -0.127 1.00 89.19 80 VAL A N 1
ATOM 643 C CA . VAL A 1 80 ? -6.499 4.358 -1.272 1.00 89.19 80 VAL A CA 1
ATOM 644 C C . VAL A 1 80 ? -7.217 3.573 -2.369 1.00 89.19 80 VAL A C 1
ATOM 646 O O . VAL A 1 80 ? -8.097 2.744 -2.139 1.00 89.19 80 VAL A O 1
ATOM 649 N N . ASN A 1 81 ? -6.785 3.786 -3.605 1.00 88.50 81 ASN A N 1
ATOM 650 C CA . ASN A 1 81 ? -7.310 3.120 -4.779 1.00 88.50 81 ASN A CA 1
ATOM 651 C C . ASN A 1 81 ? -6.930 1.631 -4.787 1.00 88.50 81 ASN A C 1
ATOM 653 O O . ASN A 1 81 ? -5.888 1.225 -5.311 1.00 88.50 81 ASN A O 1
ATOM 657 N N . VAL A 1 82 ? -7.836 0.798 -4.282 1.00 90.44 82 VAL A N 1
ATOM 658 C CA . VAL A 1 82 ? -7.705 -0.667 -4.279 1.00 90.44 82 VAL A CA 1
ATOM 659 C C . VAL A 1 82 ? -7.754 -1.295 -5.679 1.00 90.44 82 VAL A C 1
ATOM 661 O O . VAL A 1 82 ? -7.313 -2.429 -5.861 1.00 90.44 82 VAL A O 1
ATOM 664 N N . LYS A 1 83 ? -8.238 -0.563 -6.696 1.00 89.06 83 LYS A N 1
ATOM 665 C CA . LYS A 1 83 ? -8.267 -1.005 -8.105 1.00 89.06 83 LYS A CA 1
ATOM 666 C C . LYS A 1 83 ? -6.958 -0.729 -8.838 1.00 89.06 83 LYS A C 1
ATOM 668 O O . LYS A 1 83 ? -6.869 -1.023 -10.032 1.00 89.06 83 LYS A O 1
ATOM 673 N N . TYR A 1 84 ? -5.966 -0.138 -8.168 1.00 88.38 84 TYR A N 1
ATOM 674 C CA . TYR A 1 84 ? -4.673 0.117 -8.783 1.00 88.38 84 TYR A CA 1
ATOM 675 C C . TYR A 1 84 ? -4.068 -1.194 -9.299 1.00 88.38 84 TYR A C 1
ATOM 677 O O . TYR A 1 84 ? -4.063 -2.223 -8.616 1.00 88.38 84 TYR A O 1
ATOM 685 N N . ALA A 1 85 ? -3.589 -1.144 -10.537 1.00 88.12 85 ALA A N 1
ATOM 686 C CA . ALA A 1 85 ? -2.963 -2.260 -11.212 1.00 88.12 85 ALA A CA 1
ATOM 687 C C . ALA A 1 85 ? -1.697 -1.768 -11.900 1.00 88.12 85 ALA A C 1
ATOM 689 O O . ALA A 1 85 ? -1.689 -0.700 -12.515 1.00 88.12 85 ALA A O 1
ATOM 690 N N . ALA A 1 86 ? -0.635 -2.552 -11.785 1.00 85.81 86 ALA A N 1
ATOM 691 C CA . ALA A 1 86 ? 0.672 -2.188 -12.287 1.00 85.81 86 ALA A CA 1
ATOM 692 C C . ALA A 1 86 ? 1.360 -3.375 -12.937 1.00 85.81 86 ALA A C 1
ATOM 694 O O . ALA A 1 86 ? 1.201 -4.525 -12.522 1.00 85.81 86 ALA A O 1
ATOM 695 N N . ASP A 1 87 ? 2.161 -3.077 -13.953 1.00 81.25 87 ASP A N 1
ATOM 696 C CA . ASP A 1 87 ? 3.041 -4.063 -14.553 1.00 81.25 87 ASP A CA 1
ATOM 697 C C . ASP A 1 87 ? 4.172 -4.375 -13.572 1.00 81.25 87 ASP A C 1
ATOM 699 O O . ASP A 1 87 ? 5.064 -3.556 -13.327 1.00 81.25 87 ASP A O 1
ATOM 703 N N . LEU A 1 88 ? 4.121 -5.579 -12.998 1.00 69.31 88 LEU A N 1
ATOM 704 C CA . LEU A 1 88 ? 5.189 -6.090 -12.157 1.00 69.31 88 LEU A CA 1
ATOM 705 C C . LEU A 1 88 ? 6.140 -6.901 -13.037 1.00 69.31 88 LEU A C 1
ATOM 707 O O . LEU A 1 88 ? 5.765 -7.910 -13.642 1.00 69.31 88 LEU A O 1
ATOM 711 N N . HIS A 1 89 ? 7.389 -6.452 -13.120 1.00 68.50 89 HIS A N 1
ATOM 712 C CA . HIS A 1 89 ? 8.430 -7.173 -13.837 1.00 68.50 89 HIS A CA 1
ATOM 713 C C . HIS A 1 89 ? 9.194 -8.082 -12.872 1.00 68.50 89 HIS A C 1
ATOM 715 O O . HIS A 1 89 ? 10.013 -7.619 -12.078 1.00 68.50 89 HIS A O 1
ATOM 721 N N . GLU A 1 90 ? 8.972 -9.394 -12.970 1.00 61.03 90 GLU A N 1
ATOM 722 C CA . GLU A 1 90 ? 9.829 -10.365 -12.290 1.00 61.03 90 GLU A CA 1
ATOM 723 C C . GLU A 1 90 ? 11.112 -10.599 -13.097 1.00 61.03 90 GLU A C 1
ATOM 725 O O . GLU A 1 90 ? 11.120 -11.219 -14.170 1.00 61.03 90 GLU A O 1
ATOM 730 N N . PHE A 1 91 ? 12.228 -10.116 -12.550 1.00 59.62 91 PHE A N 1
ATOM 731 C CA . PHE A 1 91 ? 13.563 -10.398 -13.064 1.00 59.62 91 PHE A CA 1
ATOM 732 C C . PHE A 1 91 ? 14.181 -11.574 -12.306 1.00 59.62 91 PHE A C 1
ATOM 734 O O . PHE A 1 91 ? 14.263 -11.575 -11.079 1.00 59.62 91 PHE A O 1
ATOM 741 N N . HIS A 1 92 ? 14.702 -12.566 -13.032 1.00 51.31 92 HIS A N 1
ATOM 742 C CA . HIS A 1 92 ? 15.659 -13.493 -12.431 1.00 51.31 92 HIS A CA 1
ATOM 743 C C . HIS A 1 92 ? 16.981 -12.759 -12.224 1.00 51.31 92 HIS A C 1
ATOM 745 O O . HIS A 1 92 ? 17.525 -12.201 -13.177 1.00 51.31 92 HIS A O 1
ATOM 751 N N . PHE A 1 93 ? 17.566 -12.888 -11.033 1.00 55.69 93 PHE A N 1
ATOM 752 C CA . PHE A 1 93 ? 18.852 -12.299 -10.621 1.00 55.69 93 PHE A CA 1
ATOM 753 C C . PHE A 1 93 ? 20.062 -12.599 -11.544 1.00 55.69 93 PHE A C 1
ATOM 755 O O . PHE A 1 93 ? 21.173 -12.156 -11.270 1.00 55.69 93 PHE A O 1
ATOM 762 N N . ARG A 1 94 ? 19.890 -13.372 -12.629 1.00 59.44 94 ARG A N 1
ATOM 763 C CA . ARG A 1 94 ? 20.952 -13.794 -13.558 1.00 59.44 94 ARG A CA 1
ATOM 764 C C . ARG A 1 94 ? 20.676 -13.554 -15.050 1.00 59.44 94 ARG A C 1
ATOM 766 O O . ARG A 1 94 ? 21.555 -13.853 -15.854 1.00 59.44 94 ARG A O 1
ATOM 773 N N . LYS A 1 95 ? 19.511 -13.037 -15.465 1.00 54.22 95 LYS A N 1
ATOM 774 C CA . LYS A 1 95 ? 19.222 -12.758 -16.890 1.00 54.22 95 LYS A CA 1
ATOM 775 C C . LYS A 1 95 ? 18.515 -11.409 -17.050 1.00 54.22 95 LYS A C 1
ATOM 777 O O . LYS A 1 95 ? 17.545 -11.144 -16.359 1.00 54.22 95 LYS A O 1
ATOM 782 N N . LYS A 1 96 ? 18.982 -10.586 -18.001 1.00 59.16 96 LYS A N 1
ATOM 783 C CA . LYS A 1 96 ? 18.421 -9.257 -18.338 1.00 59.16 96 LYS A CA 1
ATOM 784 C C . LYS A 1 96 ? 16.997 -9.288 -18.918 1.00 59.16 96 LYS A C 1
ATOM 786 O O . LYS A 1 96 ? 16.401 -8.232 -19.080 1.00 59.16 96 LYS A O 1
ATOM 791 N N . ASN A 1 97 ? 16.462 -10.465 -19.237 1.00 58.06 97 ASN A N 1
ATOM 792 C CA . ASN A 1 97 ? 15.131 -10.588 -19.822 1.00 58.06 97 ASN A CA 1
ATOM 793 C C . ASN A 1 97 ? 14.101 -10.829 -18.706 1.00 58.06 97 ASN A C 1
ATOM 795 O O . ASN A 1 97 ? 14.285 -11.787 -17.946 1.00 58.06 97 ASN A O 1
ATOM 799 N N . PRO A 1 98 ? 13.036 -10.011 -18.605 1.00 56.28 98 PRO A N 1
ATOM 800 C CA . PRO A 1 98 ? 11.938 -10.276 -17.682 1.00 56.28 98 PRO A CA 1
ATOM 801 C C . PRO A 1 98 ? 11.293 -11.619 -18.043 1.00 56.28 98 PRO A C 1
ATOM 803 O O . PRO A 1 98 ? 11.050 -11.905 -19.215 1.00 56.28 98 PRO A O 1
ATOM 806 N N . ILE A 1 99 ? 11.067 -12.475 -17.044 1.00 62.91 99 ILE A N 1
ATOM 807 C CA . ILE A 1 99 ? 10.531 -13.830 -17.271 1.00 62.91 99 ILE A CA 1
ATOM 808 C C . ILE A 1 99 ? 9.018 -13.780 -17.467 1.00 62.91 99 ILE A C 1
ATOM 810 O O . ILE A 1 99 ? 8.464 -14.554 -18.248 1.00 62.91 99 ILE A O 1
ATOM 814 N N . ARG A 1 100 ? 8.352 -12.860 -16.771 1.00 60.09 100 ARG A N 1
ATOM 815 C CA . ARG A 1 100 ? 6.920 -12.608 -16.879 1.00 60.09 100 ARG A CA 1
ATOM 816 C C . ARG A 1 100 ? 6.688 -11.108 -16.782 1.00 60.09 100 ARG A C 1
ATOM 818 O O . ARG A 1 100 ? 7.123 -10.472 -15.828 1.00 60.09 100 ARG A O 1
ATOM 825 N N . GLN A 1 101 ? 6.027 -10.562 -17.796 1.00 67.75 101 GLN A N 1
ATOM 826 C CA . GLN A 1 101 ? 5.329 -9.290 -17.688 1.00 67.75 101 GLN A CA 1
ATOM 827 C C . GLN A 1 101 ? 3.881 -9.651 -17.399 1.00 67.75 101 GLN A C 1
ATOM 829 O O . GLN A 1 101 ? 3.215 -10.270 -18.232 1.00 67.75 101 GLN A O 1
ATOM 834 N N . ARG A 1 102 ? 3.426 -9.351 -16.188 1.00 77.00 102 ARG A N 1
ATOM 835 C CA . ARG A 1 102 ? 2.029 -9.518 -15.818 1.00 77.00 102 ARG A CA 1
ATOM 836 C C . ARG A 1 102 ? 1.595 -8.268 -15.081 1.00 77.00 102 ARG A C 1
ATOM 838 O O . ARG A 1 102 ? 2.288 -7.799 -14.181 1.00 77.00 102 ARG A O 1
ATOM 845 N N . THR A 1 103 ? 0.454 -7.743 -15.488 1.00 84.06 103 THR A N 1
ATOM 846 C CA . THR A 1 103 ? -0.227 -6.699 -14.742 1.00 84.06 103 THR A CA 1
ATOM 847 C C . THR A 1 103 ? -0.832 -7.340 -13.500 1.00 84.06 103 THR A C 1
ATOM 849 O O . THR A 1 103 ? -1.594 -8.302 -13.610 1.00 84.06 103 THR A O 1
ATOM 852 N N . PHE A 1 104 ? -0.456 -6.837 -12.331 1.00 87.19 104 PHE A N 1
ATOM 853 C CA . PHE A 1 104 ? -0.988 -7.257 -11.043 1.00 87.19 104 PHE A CA 1
ATOM 854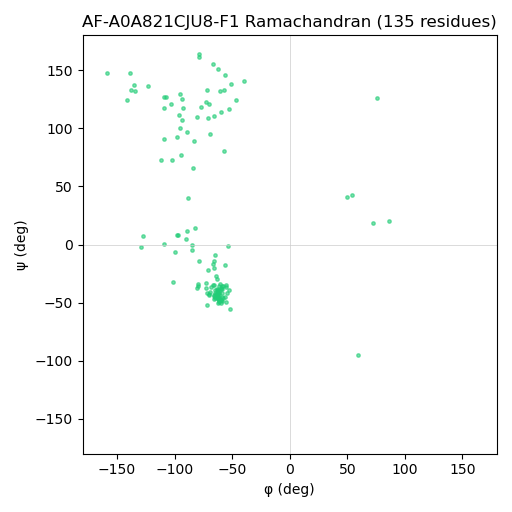 C C . PHE A 1 104 ? -1.859 -6.150 -10.477 1.00 87.19 104 PHE A C 1
ATOM 856 O O . PHE A 1 104 ? -1.409 -5.011 -10.368 1.00 87.19 104 PHE A O 1
ATOM 863 N N . SER A 1 105 ? -3.093 -6.482 -10.108 1.00 92.62 105 SER A N 1
ATOM 864 C CA . SER A 1 105 ? -3.886 -5.623 -9.228 1.00 92.62 105 SER A CA 1
ATOM 865 C C . SER A 1 105 ? -3.459 -5.803 -7.769 1.00 92.62 105 SER A C 1
ATOM 867 O O . SER A 1 105 ? -2.858 -6.822 -7.414 1.00 92.62 105 SER A O 1
ATOM 869 N N . CYS A 1 106 ? -3.805 -4.849 -6.898 1.00 92.94 106 CYS A N 1
ATOM 870 C CA . CYS A 1 106 ? -3.642 -5.014 -5.447 1.00 92.94 106 CYS A CA 1
ATOM 871 C C . CYS A 1 106 ? -4.298 -6.317 -4.952 1.00 92.94 106 CYS A C 1
ATOM 873 O O . CYS A 1 106 ? -3.711 -7.042 -4.151 1.00 92.94 106 CYS A O 1
ATOM 875 N N . ARG A 1 107 ? -5.473 -6.658 -5.500 1.00 95.12 107 ARG A N 1
ATOM 876 C CA . ARG A 1 107 ? -6.200 -7.898 -5.200 1.00 95.12 107 ARG A CA 1
ATOM 877 C C . ARG A 1 107 ? -5.412 -9.149 -5.592 1.00 95.12 107 ARG A C 1
ATOM 879 O O . ARG A 1 107 ? -5.260 -10.056 -4.778 1.00 95.12 107 ARG A O 1
ATOM 886 N N . ASP A 1 108 ? -4.904 -9.199 -6.826 1.00 93.56 108 ASP A N 1
ATOM 887 C CA . ASP A 1 108 ? -4.120 -10.344 -7.315 1.00 93.56 108 ASP A CA 1
ATOM 888 C C . ASP A 1 108 ? -2.855 -10.538 -6.477 1.00 93.56 108 ASP A C 1
ATOM 890 O O . ASP A 1 108 ? -2.505 -11.663 -6.122 1.00 93.56 108 ASP A O 1
ATOM 894 N N . LEU A 1 109 ? -2.190 -9.433 -6.126 1.00 92.75 109 LEU A N 1
ATOM 895 C CA . LEU A 1 109 ? -0.982 -9.460 -5.313 1.00 92.75 109 LEU A CA 1
ATOM 896 C C . LEU A 1 109 ? -1.271 -9.960 -3.888 1.00 92.75 109 LEU A C 1
ATOM 898 O O . LEU A 1 109 ? -0.520 -10.790 -3.379 1.00 92.75 109 LEU A O 1
ATOM 902 N N . ALA A 1 110 ? -2.361 -9.509 -3.258 1.00 95.00 110 ALA A N 1
ATOM 903 C CA . ALA A 1 110 ? -2.772 -9.980 -1.933 1.00 95.00 110 ALA A CA 1
ATOM 904 C C . ALA A 1 110 ? -3.103 -11.480 -1.943 1.00 95.00 110 ALA A C 1
ATOM 906 O O . ALA A 1 110 ? -2.658 -12.219 -1.060 1.00 95.00 110 ALA A O 1
ATOM 907 N N . TYR A 1 111 ? -3.790 -11.947 -2.989 1.00 95.19 111 TYR A N 1
ATOM 908 C CA . TYR A 1 111 ? -4.081 -13.364 -3.189 1.00 95.19 111 TYR A CA 1
ATOM 909 C C . TYR A 1 111 ? -2.802 -14.201 -3.334 1.00 95.19 111 TYR A C 1
ATOM 911 O O . TYR A 1 111 ? -2.649 -15.214 -2.655 1.00 95.19 111 TYR A O 1
ATOM 919 N N . GLU A 1 112 ? -1.837 -13.764 -4.153 1.00 92.94 112 GLU A N 1
ATOM 920 C CA . GLU A 1 112 ? -0.555 -14.469 -4.304 1.00 92.94 112 GLU A CA 1
ATOM 921 C C . GLU A 1 112 ? 0.275 -14.503 -3.012 1.00 92.94 112 GLU A C 1
ATOM 923 O O . GLU A 1 112 ? 1.066 -15.427 -2.808 1.00 92.94 112 GLU A O 1
ATOM 928 N N . LYS A 1 113 ? 0.095 -13.522 -2.121 1.00 93.44 113 LYS A N 1
ATOM 929 C CA . LYS A 1 113 ? 0.716 -13.499 -0.788 1.00 93.44 113 LYS A CA 1
ATOM 930 C C . LYS A 1 113 ? -0.062 -14.278 0.274 1.00 93.44 113 LYS A C 1
ATOM 932 O O . LYS A 1 113 ? 0.438 -14.406 1.386 1.00 93.44 113 LYS A O 1
ATOM 937 N N . GLY A 1 114 ? -1.238 -14.820 -0.050 1.00 95.25 114 GLY A N 1
ATOM 938 C CA . GLY A 1 114 ? -2.090 -15.539 0.901 1.00 95.25 114 GLY A CA 1
ATOM 939 C C . GLY A 1 114 ? -2.771 -14.635 1.934 1.00 95.25 114 GLY A C 1
ATOM 940 O O . GLY A 1 114 ? -3.228 -15.125 2.964 1.00 95.25 114 GLY A O 1
ATOM 941 N N . MET A 1 115 ? -2.849 -13.327 1.676 1.00 95.94 115 MET A N 1
ATOM 942 C CA . MET A 1 115 ? -3.484 -12.337 2.553 1.00 95.94 115 MET A CA 1
ATOM 943 C C . MET A 1 115 ? -4.998 -12.304 2.292 1.00 95.94 115 MET A C 1
ATOM 945 O O . MET A 1 115 ? -5.522 -11.329 1.762 1.00 95.94 115 MET A O 1
ATOM 949 N N . MET A 1 116 ? -5.696 -13.400 2.601 1.00 95.06 116 MET A N 1
ATOM 950 C CA . MET A 1 116 ? -7.107 -13.589 2.220 1.00 95.06 116 MET A CA 1
ATOM 951 C C . MET A 1 116 ? -8.053 -12.565 2.858 1.00 95.06 116 MET A C 1
ATOM 953 O O . MET A 1 116 ? -8.928 -12.060 2.169 1.00 95.06 116 MET A O 1
ATOM 957 N N . GLU A 1 117 ? -7.824 -12.190 4.120 1.00 94.50 117 GLU A N 1
ATOM 958 C CA . GLU A 1 117 ? -8.610 -11.149 4.807 1.00 94.50 117 GLU A CA 1
ATOM 959 C C . GLU A 1 117 ? -8.541 -9.810 4.061 1.00 94.50 117 GLU A C 1
ATOM 961 O O . GLU A 1 117 ? -9.543 -9.120 3.893 1.00 94.50 117 GLU A O 1
ATOM 966 N N . LEU A 1 118 ? -7.365 -9.480 3.521 1.00 94.44 118 LEU A N 1
ATOM 967 C CA . LEU A 1 118 ? -7.175 -8.275 2.727 1.00 94.44 118 LEU A CA 1
ATOM 968 C C . LEU A 1 118 ? -7.821 -8.382 1.338 1.00 94.44 118 LEU A C 1
ATOM 970 O O . LEU A 1 118 ? -8.285 -7.379 0.804 1.00 94.44 118 LEU A O 1
ATOM 974 N N . VAL A 1 119 ? -7.858 -9.576 0.739 1.00 95.44 119 VAL A N 1
ATOM 975 C CA . VAL A 1 119 ? -8.598 -9.806 -0.515 1.00 95.44 119 VAL A CA 1
ATOM 976 C C . VAL A 1 119 ? -10.086 -9.549 -0.297 1.00 95.44 119 VAL A C 1
ATOM 978 O O . VAL A 1 119 ? -10.687 -8.826 -1.090 1.00 95.44 119 VAL A O 1
ATOM 981 N N . ASP A 1 120 ? -10.646 -10.082 0.789 1.00 94.00 120 ASP A N 1
ATOM 982 C CA . ASP A 1 120 ? -12.047 -9.874 1.151 1.00 94.00 120 ASP A CA 1
ATOM 983 C C . ASP A 1 120 ? -12.329 -8.385 1.394 1.00 94.00 120 ASP A C 1
ATOM 985 O O . ASP A 1 120 ? -13.306 -7.849 0.870 1.00 94.00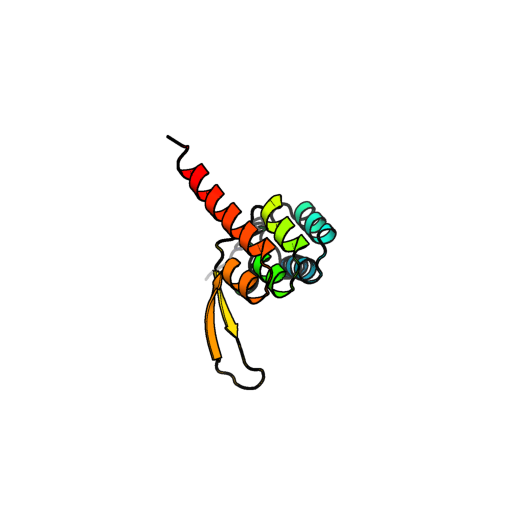 120 ASP A O 1
ATOM 989 N N . LEU A 1 121 ? -11.435 -7.686 2.106 1.00 93.06 121 LEU A N 1
ATOM 990 C CA . LEU A 1 121 ? -11.539 -6.242 2.317 1.00 93.06 121 LEU A CA 1
ATOM 991 C C . LEU A 1 121 ? -11.540 -5.470 0.988 1.00 93.06 121 LEU A C 1
ATOM 993 O O . LEU A 1 121 ? -12.426 -4.653 0.754 1.00 93.06 121 LEU A O 1
ATOM 997 N N . ILE A 1 122 ? -10.600 -5.765 0.084 1.00 92.88 122 ILE A N 1
ATOM 998 C CA . ILE A 1 122 ? -10.523 -5.132 -1.242 1.00 92.88 122 ILE A CA 1
ATOM 999 C C . ILE A 1 122 ? -11.808 -5.364 -2.049 1.00 92.88 122 ILE A C 1
ATOM 1001 O O . ILE A 1 122 ? -12.280 -4.443 -2.724 1.00 92.88 122 ILE A O 1
ATOM 1005 N N . ASP A 1 123 ? -12.366 -6.573 -1.999 1.00 91.75 123 ASP A N 1
ATOM 1006 C CA . ASP A 1 123 ? -13.599 -6.919 -2.706 1.00 91.75 123 ASP A CA 1
ATOM 1007 C C . ASP A 1 123 ? -14.798 -6.134 -2.145 1.00 91.75 123 ASP A C 1
ATOM 1009 O O . ASP A 1 123 ? -15.532 -5.513 -2.918 1.00 91.75 123 ASP A O 1
ATOM 1013 N N . ILE A 1 124 ? -14.925 -6.035 -0.816 1.00 90.50 124 ILE A N 1
ATOM 1014 C CA . ILE A 1 124 ? -15.965 -5.235 -0.148 1.00 90.50 124 ILE A CA 1
ATOM 1015 C C . ILE A 1 124 ? -15.843 -3.748 -0.514 1.00 90.50 124 ILE A C 1
ATOM 1017 O O . ILE A 1 124 ? -16.826 -3.124 -0.926 1.00 90.50 124 ILE A O 1
ATOM 1021 N N . THR A 1 125 ? -14.644 -3.165 -0.415 1.00 87.81 125 THR A N 1
ATOM 1022 C CA . THR A 1 125 ? -14.411 -1.750 -0.753 1.00 87.81 125 THR A CA 1
ATOM 1023 C C . THR A 1 125 ? -14.730 -1.468 -2.226 1.00 87.81 125 THR A C 1
ATOM 1025 O O . THR A 1 125 ? -15.274 -0.414 -2.571 1.00 87.81 125 THR A O 1
ATOM 1028 N N . ASN A 1 126 ? -14.444 -2.420 -3.119 1.00 82.25 126 ASN A N 1
ATOM 1029 C CA . ASN A 1 126 ? -14.756 -2.301 -4.541 1.00 82.25 126 ASN A CA 1
ATOM 1030 C C . ASN A 1 126 ? -16.255 -2.244 -4.837 1.00 82.25 126 ASN A C 1
ATOM 1032 O O . ASN A 1 126 ? -16.660 -1.501 -5.742 1.00 82.25 126 ASN A O 1
ATOM 1036 N N . GLU A 1 127 ? -17.047 -3.035 -4.116 1.00 78.56 127 GLU A N 1
ATOM 1037 C CA . GLU A 1 127 ? -18.503 -3.084 -4.249 1.00 78.56 127 GLU A CA 1
ATOM 1038 C C . GLU A 1 127 ? -19.155 -1.803 -3.715 1.00 78.56 127 GLU A C 1
ATOM 1040 O O . GLU A 1 127 ? -19.980 -1.200 -4.405 1.00 78.56 127 GLU A O 1
ATOM 1045 N N . GLN A 1 128 ? -18.710 -1.305 -2.559 1.00 66.69 128 GLN A N 1
ATOM 1046 C CA . GLN A 1 128 ? -19.218 -0.057 -1.971 1.00 66.69 128 GLN A CA 1
ATOM 1047 C C . GLN A 1 128 ? -18.993 1.162 -2.882 1.00 66.69 128 GLN A C 1
ATOM 1049 O O . GLN A 1 128 ? -19.844 2.051 -2.981 1.00 66.69 128 GLN A O 1
ATOM 1054 N N . PHE A 1 129 ? -17.893 1.181 -3.640 1.00 57.28 129 PHE A N 1
ATOM 1055 C CA . PHE A 1 129 ? -17.615 2.245 -4.610 1.00 57.28 129 PHE A CA 1
ATOM 1056 C C . PHE A 1 129 ? -18.606 2.284 -5.790 1.00 57.28 129 PHE A C 1
ATOM 1058 O O . PHE A 1 129 ? -18.713 3.307 -6.477 1.00 57.28 129 PHE A O 1
ATOM 1065 N N . LEU A 1 130 ? -19.315 1.182 -6.070 1.00 53.75 130 LEU A N 1
ATOM 1066 C CA . LEU A 1 130 ? -20.319 1.122 -7.134 1.00 53.75 130 LEU A CA 1
ATOM 1067 C C . LEU A 1 130 ? -21.656 1.721 -6.685 1.00 53.75 130 LEU A C 1
ATOM 1069 O O . LEU A 1 130 ? -22.281 2.427 -7.474 1.00 53.75 130 LEU A O 1
ATOM 1073 N N . GLU A 1 131 ? -22.069 1.524 -5.432 1.00 53.62 131 GLU A N 1
ATOM 1074 C CA . GLU A 1 131 ? -23.369 2.007 -4.939 1.00 53.62 131 GLU A CA 1
ATOM 1075 C C . GLU A 1 131 ? -23.443 3.538 -4.841 1.00 53.62 131 GLU A C 1
ATOM 1077 O O . GLU A 1 131 ? -24.451 4.142 -5.219 1.00 53.62 131 GLU A O 1
ATOM 1082 N N . ILE A 1 132 ? -22.346 4.200 -4.458 1.00 54.94 132 ILE A N 1
ATOM 1083 C CA . ILE A 1 132 ? -22.299 5.668 -4.326 1.00 54.94 132 ILE A CA 1
ATOM 1084 C C . ILE A 1 132 ? -22.522 6.368 -5.680 1.00 54.94 132 ILE A C 1
ATOM 1086 O O . ILE A 1 132 ? -23.110 7.450 -5.738 1.00 54.94 132 ILE A O 1
ATOM 1090 N N . ARG A 1 133 ? -22.131 5.746 -6.803 1.00 49.62 133 ARG A N 1
ATOM 1091 C CA . ARG A 1 133 ? -22.331 6.327 -8.144 1.00 49.62 133 ARG A CA 1
ATOM 1092 C C . ARG A 1 133 ? -23.751 6.190 -8.691 1.00 49.62 133 ARG A C 1
ATOM 1094 O O . ARG A 1 133 ? -24.074 6.882 -9.654 1.00 49.62 133 ARG A O 1
ATOM 1101 N N . PHE A 1 134 ? -24.596 5.345 -8.102 1.00 52.00 134 PHE A N 1
ATOM 1102 C CA . PHE A 1 134 ? -25.989 5.184 -8.535 1.00 52.00 134 PHE A CA 1
ATOM 1103 C C . PHE A 1 134 ? -27.005 5.946 -7.670 1.00 52.00 134 PHE A C 1
ATOM 1105 O O . PHE A 1 134 ? -28.167 6.027 -8.064 1.00 52.00 134 PHE A O 1
ATOM 1112 N N . SER A 1 135 ? -26.585 6.559 -6.556 1.00 44.75 135 SER A N 1
ATOM 1113 C CA . SER A 1 135 ? -27.477 7.297 -5.645 1.00 44.75 135 SER A CA 1
ATOM 1114 C C . SER A 1 135 ? -27.511 8.823 -5.859 1.00 44.75 135 SER A C 1
ATOM 1116 O O . SER A 1 135 ? -28.126 9.536 -5.067 1.00 44.75 135 SER A O 1
ATOM 1118 N N . THR A 1 136 ? -26.889 9.349 -6.919 1.00 49.06 136 THR A N 1
ATOM 1119 C CA . THR A 1 136 ? -27.058 10.745 -7.372 1.00 49.06 136 THR A CA 1
ATOM 1120 C C . THR A 1 136 ? -27.987 10.822 -8.587 1.00 49.06 136 THR A C 1
ATOM 1122 O O . THR A 1 136 ? -27.556 11.061 -9.716 1.00 49.06 136 THR A O 1
ATOM 1125 N N . LYS A 1 137 ? -29.287 10.613 -8.361 1.00 45.78 137 LYS A N 1
ATOM 1126 C CA . LYS A 1 137 ? -30.365 11.017 -9.275 1.00 45.78 137 LYS A CA 1
ATOM 1127 C C . LYS A 1 137 ? -31.549 11.566 -8.499 1.00 45.78 137 LYS A C 1
ATOM 1129 O O . LYS A 1 137 ? -31.893 10.954 -7.467 1.00 45.78 137 LYS A O 1
#

pLDDT: mean 79.92, std 17.82, range [41.28, 96.88]

Foldseek 3Di:
DDDPPDDDDPPVPPLDDDPVLVVQLLVCLLVLPPVSNVVSCVVRVVDQQQDDDPFAHSLNSNLLSVNLVSNCCSCPPVVYDQQRKGFDFDDDPPDPDGPDGDIDGSLNSNVVSVVVVSNVVSVVSVVVVVVVVVPPD